Protein AF-A0A950SH28-F1 (afdb_monomer)

Structure (mmCIF, N/CA/C/O backbone):
data_AF-A0A950SH28-F1
#
_entry.id   AF-A0A950SH28-F1
#
loop_
_atom_site.group_PDB
_atom_site.id
_atom_site.type_symbol
_atom_site.label_atom_id
_atom_site.label_alt_id
_atom_site.label_comp_id
_atom_site.label_asym_id
_atom_site.label_entity_id
_atom_site.label_seq_id
_atom_site.pdbx_PDB_ins_code
_atom_site.Cartn_x
_atom_site.Cartn_y
_atom_site.Cartn_z
_atom_site.occupancy
_atom_site.B_iso_or_equiv
_atom_site.auth_seq_id
_atom_site.auth_comp_id
_atom_site.auth_asym_id
_atom_site.auth_atom_id
_atom_site.pdbx_PDB_model_num
ATOM 1 N N . MET A 1 1 ? -27.285 -2.737 15.376 1.00 58.03 1 MET A N 1
ATOM 2 C CA . MET A 1 1 ? -25.876 -2.370 15.100 1.00 58.03 1 MET A CA 1
ATOM 3 C C . MET A 1 1 ? -25.613 -0.993 15.692 1.00 58.03 1 MET A C 1
ATOM 5 O O . MET A 1 1 ? -26.408 -0.094 15.433 1.00 58.03 1 MET A O 1
ATOM 9 N N . ASN A 1 2 ? -24.592 -0.828 16.537 1.00 72.75 2 ASN A N 1
ATOM 10 C CA . ASN A 1 2 ? -24.314 0.460 17.180 1.00 72.75 2 ASN A CA 1
ATOM 11 C C . ASN A 1 2 ? -23.853 1.480 16.115 1.00 72.75 2 ASN A C 1
ATOM 13 O O . ASN A 1 2 ? -23.140 1.103 15.182 1.00 72.75 2 ASN A O 1
ATOM 17 N N . ARG A 1 3 ? -24.242 2.763 16.215 1.00 73.50 3 ARG A N 1
ATOM 18 C CA . ARG A 1 3 ? -23.854 3.793 15.216 1.00 73.50 3 ARG A CA 1
ATOM 19 C C . ARG A 1 3 ? -22.330 3.878 15.050 1.00 73.50 3 ARG A C 1
ATOM 21 O O . ARG A 1 3 ? -21.846 4.115 13.950 1.00 73.50 3 ARG A O 1
ATOM 28 N N . TYR A 1 4 ? -21.595 3.633 16.133 1.00 74.69 4 TYR A N 1
ATOM 29 C CA . TYR A 1 4 ? -20.135 3.616 16.160 1.00 74.69 4 TYR A CA 1
ATOM 30 C C . TYR A 1 4 ? -19.519 2.510 15.282 1.00 74.69 4 TYR A C 1
ATOM 32 O O . TYR A 1 4 ? -18.603 2.787 14.511 1.00 74.69 4 TYR A O 1
ATOM 40 N N . ASP A 1 5 ? -20.060 1.289 15.330 1.00 75.25 5 ASP A N 1
ATOM 41 C CA . ASP A 1 5 ? -19.543 0.147 14.557 1.00 75.25 5 ASP A CA 1
ATOM 42 C C . ASP A 1 5 ? -19.777 0.335 13.056 1.00 75.25 5 ASP A C 1
ATOM 44 O O . ASP A 1 5 ? -18.901 0.054 12.240 1.00 75.25 5 ASP A O 1
ATOM 48 N N . ARG A 1 6 ? -20.938 0.893 12.693 1.00 80.31 6 ARG A N 1
ATOM 49 C CA . ARG A 1 6 ? -21.252 1.240 11.302 1.00 80.31 6 ARG A CA 1
ATOM 50 C C . ARG A 1 6 ? -20.288 2.295 10.757 1.00 80.31 6 ARG A C 1
ATOM 52 O O . ARG A 1 6 ? -19.790 2.146 9.648 1.00 80.31 6 ARG A O 1
ATOM 59 N N . ASN A 1 7 ? -19.991 3.334 11.538 1.00 83.31 7 ASN A N 1
ATOM 60 C CA . ASN A 1 7 ? -19.037 4.366 11.128 1.00 83.31 7 ASN A CA 1
ATOM 61 C C . ASN A 1 7 ? -17.626 3.785 10.931 1.00 83.31 7 ASN A C 1
ATOM 63 O O . ASN A 1 7 ? -16.941 4.162 9.987 1.00 83.31 7 ASN A O 1
ATOM 67 N N . LEU A 1 8 ? -17.206 2.832 11.772 1.00 84.12 8 LEU A N 1
ATOM 68 C CA . LEU A 1 8 ? -15.925 2.136 11.608 1.00 84.12 8 LEU A CA 1
ATOM 69 C C . LEU A 1 8 ? -15.867 1.292 10.331 1.00 84.12 8 LEU A C 1
ATOM 71 O O . LEU A 1 8 ? -14.843 1.308 9.657 1.00 84.12 8 LEU A O 1
ATOM 75 N N . GLN A 1 9 ? -16.946 0.589 9.979 1.00 83.81 9 GLN A N 1
ATOM 76 C CA . GLN A 1 9 ? -17.021 -0.159 8.720 1.00 83.81 9 GLN A CA 1
ATOM 77 C C . GLN A 1 9 ? -16.959 0.761 7.500 1.00 83.81 9 GLN A C 1
ATOM 79 O O . GLN A 1 9 ? -16.246 0.456 6.551 1.00 83.81 9 GLN A O 1
ATOM 84 N N . ILE A 1 10 ? -17.657 1.900 7.536 1.00 87.38 10 ILE A N 1
ATOM 85 C CA . ILE A 1 10 ? -17.617 2.884 6.444 1.00 87.38 10 ILE A CA 1
ATOM 86 C C . ILE A 1 10 ? -16.192 3.414 6.260 1.00 87.38 10 ILE A C 1
ATOM 88 O O . ILE A 1 10 ? -15.697 3.442 5.139 1.00 87.38 10 ILE A O 1
ATOM 92 N N . ILE A 1 11 ? -15.511 3.776 7.353 1.00 88.00 11 ILE A N 1
ATOM 93 C CA . ILE A 1 11 ? -14.118 4.245 7.303 1.00 88.00 11 ILE A CA 1
ATOM 94 C C . ILE A 1 11 ? -13.194 3.144 6.772 1.00 88.00 11 ILE A C 1
ATOM 96 O O . ILE A 1 11 ? -12.353 3.418 5.923 1.00 88.00 11 ILE A O 1
ATOM 100 N N . TYR A 1 12 ? -13.364 1.903 7.231 1.00 88.81 12 TYR A N 1
ATOM 101 C CA . TYR A 1 12 ? -12.585 0.765 6.744 1.00 88.81 12 TYR A CA 1
ATOM 102 C C . TYR A 1 12 ? -12.725 0.585 5.232 1.00 88.81 12 TYR A C 1
ATOM 104 O O . TYR A 1 12 ? -11.722 0.496 4.531 1.00 88.81 12 TYR A O 1
ATOM 112 N N . VAL A 1 13 ? -13.962 0.565 4.727 1.00 88.81 13 VAL A N 1
ATOM 113 C CA . VAL A 1 13 ? -14.228 0.406 3.293 1.00 88.81 13 VAL A CA 1
ATOM 114 C C . VAL A 1 13 ? -13.681 1.597 2.511 1.00 88.81 13 VAL A C 1
ATOM 116 O O . VAL A 1 13 ? -13.080 1.389 1.466 1.00 88.81 13 VAL A O 1
ATOM 119 N N . ALA A 1 14 ? -13.822 2.826 3.014 1.00 90.69 14 ALA A N 1
ATOM 120 C CA . ALA A 1 14 ? -13.288 4.016 2.353 1.00 90.69 14 ALA A CA 1
ATOM 121 C C . ALA A 1 14 ? -11.758 3.957 2.188 1.00 90.69 14 ALA A C 1
ATOM 123 O O . ALA A 1 14 ? -11.260 4.205 1.093 1.00 90.69 14 ALA A O 1
ATOM 124 N N . ILE A 1 15 ? -11.031 3.569 3.241 1.00 90.69 15 ILE A N 1
ATOM 125 C CA . ILE A 1 15 ? -9.567 3.413 3.202 1.00 90.69 15 ILE A CA 1
ATOM 126 C C . ILE A 1 15 ? -9.166 2.213 2.328 1.00 90.69 15 ILE A C 1
ATOM 128 O O . ILE A 1 15 ? -8.198 2.264 1.582 1.00 90.69 15 ILE A O 1
ATOM 132 N N . LEU A 1 16 ? -9.915 1.111 2.361 1.00 90.50 16 LEU A N 1
ATOM 133 C CA . LEU A 1 16 ? -9.629 -0.013 1.471 1.00 90.50 16 LEU A CA 1
ATOM 134 C C . LEU A 1 16 ? -9.803 0.396 -0.003 1.00 90.50 16 LEU A C 1
ATOM 136 O O . LEU A 1 16 ? -8.951 0.103 -0.840 1.00 90.50 16 LEU A O 1
ATOM 140 N N . MET A 1 17 ? -10.877 1.124 -0.315 1.00 91.88 17 MET A N 1
ATOM 141 C CA . MET A 1 17 ? -11.147 1.635 -1.659 1.00 91.88 17 MET A CA 1
ATOM 142 C C . MET A 1 17 ? -10.103 2.659 -2.118 1.00 91.88 17 MET A C 1
ATOM 144 O O . MET A 1 17 ? -9.754 2.646 -3.297 1.00 91.88 17 MET A O 1
ATOM 148 N N . SER A 1 18 ? -9.557 3.502 -1.232 1.00 92.12 18 SER A N 1
ATOM 149 C CA . SER A 1 18 ? -8.479 4.432 -1.610 1.00 92.12 18 SER A CA 1
ATOM 150 C C . SER A 1 18 ? -7.241 3.683 -2.110 1.00 92.12 18 SER A C 1
ATOM 152 O O . SER A 1 18 ? -6.672 4.069 -3.129 1.00 92.12 18 SER A O 1
ATOM 154 N N . THR A 1 19 ? -6.891 2.544 -1.501 1.00 91.00 19 THR A N 1
ATOM 155 C CA . THR A 1 19 ? -5.778 1.713 -1.996 1.00 91.00 19 THR A CA 1
ATOM 156 C C . THR A 1 19 ? -6.035 1.142 -3.393 1.00 91.00 19 THR A C 1
ATOM 158 O O . THR A 1 19 ? -5.122 1.071 -4.208 1.00 91.00 19 THR A O 1
ATOM 161 N N . LEU A 1 20 ? -7.283 0.807 -3.732 1.00 91.19 20 LEU A N 1
ATOM 162 C CA . LEU A 1 20 ? -7.628 0.389 -5.095 1.00 91.19 20 LEU A CA 1
ATOM 163 C C . LEU A 1 20 ? -7.506 1.544 -6.093 1.00 91.19 20 LEU A C 1
ATOM 165 O O . LEU A 1 20 ? -7.022 1.344 -7.205 1.00 91.19 20 LEU A O 1
ATOM 169 N N . ILE A 1 21 ? -7.894 2.758 -5.694 1.00 91.88 21 ILE A N 1
ATOM 170 C CA . ILE A 1 21 ? -7.709 3.957 -6.523 1.00 91.88 21 ILE A CA 1
ATOM 171 C C . ILE A 1 21 ? -6.218 4.178 -6.799 1.00 91.88 21 ILE A C 1
ATOM 173 O O . ILE A 1 21 ? -5.853 4.464 -7.935 1.00 91.88 21 ILE A O 1
ATOM 177 N N . TYR A 1 22 ? -5.344 3.978 -5.810 1.00 91.06 22 TYR A N 1
ATOM 178 C CA . TYR A 1 22 ? -3.894 4.064 -6.011 1.00 91.06 22 TYR A CA 1
ATOM 179 C C . TYR A 1 22 ? -3.385 3.046 -7.032 1.00 91.06 22 TYR A C 1
ATOM 181 O O . TYR A 1 22 ? -2.571 3.411 -7.875 1.00 91.06 22 TYR A O 1
ATOM 189 N N . ALA A 1 23 ? -3.899 1.813 -7.022 1.00 88.06 23 ALA A N 1
ATOM 190 C CA . ALA A 1 23 ? -3.559 0.811 -8.033 1.00 88.06 23 ALA A CA 1
ATOM 191 C C . ALA A 1 23 ? -3.925 1.282 -9.451 1.00 88.06 23 ALA A C 1
ATOM 193 O O . ALA A 1 23 ? -3.123 1.170 -10.378 1.00 88.06 23 ALA A O 1
ATOM 194 N N . VAL A 1 24 ? -5.124 1.856 -9.607 1.00 90.06 24 VAL A N 1
ATOM 195 C CA . VAL A 1 24 ? -5.589 2.415 -10.885 1.00 90.06 24 VAL A CA 1
ATOM 196 C C . VAL A 1 24 ? -4.724 3.599 -11.311 1.00 90.06 24 VAL A C 1
ATOM 198 O O . VAL A 1 24 ? -4.358 3.682 -12.478 1.00 90.06 24 VAL A O 1
ATOM 201 N N . VAL A 1 25 ? -4.362 4.492 -10.386 1.00 88.50 25 VAL A N 1
ATOM 202 C CA . VAL A 1 25 ? -3.487 5.641 -10.669 1.00 88.50 25 VAL A CA 1
ATOM 203 C C . VAL A 1 25 ? -2.093 5.179 -11.082 1.00 88.50 25 VAL A C 1
ATOM 205 O O . VAL A 1 25 ? -1.590 5.649 -12.101 1.00 88.50 25 VAL A O 1
ATOM 208 N N . ALA A 1 26 ? -1.488 4.240 -10.348 1.00 87.56 26 ALA A N 1
ATOM 209 C CA . ALA A 1 26 ? -0.192 3.659 -10.690 1.00 87.56 26 ALA A CA 1
ATOM 210 C C . ALA A 1 26 ? -0.227 3.079 -12.106 1.00 87.56 26 ALA A C 1
ATOM 212 O O . ALA A 1 26 ? 0.582 3.457 -12.947 1.00 87.56 26 ALA A O 1
ATOM 213 N N . TRP A 1 27 ? -1.217 2.234 -12.402 1.00 86.44 27 TRP A N 1
ATOM 214 C CA . TRP A 1 27 ? -1.381 1.651 -13.729 1.00 86.44 27 TRP A CA 1
ATOM 215 C C . TRP A 1 27 ? -1.601 2.722 -14.806 1.00 86.44 27 TRP A C 1
ATOM 217 O O . TRP A 1 27 ? -0.844 2.790 -15.765 1.00 86.44 27 TRP A O 1
ATOM 227 N N . ALA A 1 28 ? -2.561 3.632 -14.638 1.00 86.94 28 ALA A N 1
ATOM 228 C CA . ALA A 1 28 ? -2.865 4.654 -15.639 1.00 86.94 28 ALA A CA 1
ATOM 229 C C . ALA A 1 28 ? -1.654 5.548 -15.959 1.00 86.94 28 ALA A C 1
ATOM 231 O O . ALA A 1 28 ? -1.436 5.894 -17.117 1.00 86.94 28 ALA A O 1
ATOM 232 N N . THR A 1 29 ? -0.841 5.880 -14.954 1.00 82.88 29 THR A N 1
ATOM 233 C CA . THR A 1 29 ? 0.327 6.762 -15.118 1.00 82.88 29 THR A CA 1
ATOM 234 C C . THR A 1 29 ? 1.577 6.056 -15.635 1.00 82.88 29 THR A C 1
ATOM 236 O O . THR A 1 29 ? 2.422 6.717 -16.231 1.00 82.88 29 THR A O 1
ATOM 239 N N . THR A 1 30 ? 1.697 4.737 -15.451 1.00 81.25 30 THR A N 1
ATOM 240 C CA . THR A 1 30 ? 2.942 3.995 -15.737 1.00 81.25 30 THR A CA 1
ATOM 241 C C . THR A 1 30 ? 2.751 2.740 -16.601 1.00 81.25 30 THR A C 1
ATOM 243 O O . THR A 1 30 ? 3.687 1.977 -16.812 1.00 81.25 30 THR A O 1
ATOM 246 N N . HIS A 1 31 ? 1.552 2.508 -17.155 1.00 74.62 31 HIS A N 1
ATOM 247 C CA . HIS A 1 31 ? 1.281 1.364 -18.042 1.00 74.62 31 HIS A CA 1
ATOM 248 C C . HIS A 1 31 ? 2.091 1.398 -19.345 1.00 74.62 31 HIS A C 1
ATOM 250 O O . HIS A 1 31 ? 2.347 0.350 -19.938 1.00 74.62 31 HIS A O 1
ATOM 256 N N . LEU A 1 32 ? 2.498 2.588 -19.792 1.00 67.00 32 LEU A N 1
ATOM 257 C CA . LEU A 1 32 ? 3.426 2.775 -20.903 1.00 67.00 32 LEU A CA 1
ATOM 258 C C . LEU A 1 32 ? 4.851 2.554 -20.385 1.00 67.00 32 LEU A C 1
ATOM 260 O O . LEU A 1 32 ? 5.611 3.500 -20.208 1.00 67.00 32 LEU A O 1
ATOM 264 N N . VAL A 1 33 ? 5.180 1.298 -20.080 1.00 62.19 33 VAL A N 1
ATOM 265 C CA . VAL A 1 33 ? 6.502 0.910 -19.573 1.00 62.19 33 VAL A CA 1
ATOM 266 C C . VAL A 1 33 ? 7.570 1.365 -20.562 1.00 62.19 33 VAL A C 1
ATOM 268 O O . VAL A 1 33 ? 7.503 1.056 -21.755 1.00 62.19 33 VAL A O 1
ATOM 271 N N . THR A 1 34 ? 8.565 2.093 -20.056 1.00 60.41 34 THR A N 1
ATOM 272 C CA . THR A 1 34 ? 9.709 2.536 -20.855 1.00 60.41 34 THR A CA 1
ATOM 273 C C . THR A 1 34 ? 10.458 1.296 -21.355 1.00 60.41 34 THR A C 1
ATOM 275 O O . THR A 1 34 ? 10.944 0.513 -20.533 1.00 60.41 34 THR A O 1
ATOM 278 N N . PRO A 1 35 ? 10.556 1.058 -22.674 1.00 56.31 35 PRO A N 1
ATOM 279 C CA . PRO A 1 35 ? 11.215 -0.135 -23.182 1.00 56.31 35 PRO A CA 1
ATOM 280 C C . PRO A 1 35 ? 12.696 -0.124 -22.779 1.00 56.31 35 PRO A C 1
ATOM 282 O O . PRO A 1 35 ? 13.419 0.818 -23.094 1.00 56.31 35 PRO A O 1
ATOM 285 N N . GLY A 1 36 ? 13.145 -1.174 -22.082 1.00 64.12 36 GLY A N 1
ATOM 286 C CA . GLY A 1 36 ? 14.564 -1.410 -21.785 1.00 64.12 36 GLY A CA 1
ATOM 287 C C . GLY A 1 36 ? 14.963 -1.469 -20.308 1.00 64.12 36 GLY A C 1
ATOM 288 O O . GLY A 1 36 ? 16.097 -1.852 -20.037 1.00 64.12 36 GLY A O 1
ATOM 289 N N . LYS A 1 37 ? 14.077 -1.154 -19.354 1.00 67.44 37 LYS A N 1
ATOM 290 C CA . LYS A 1 37 ? 14.346 -1.376 -17.921 1.00 67.44 37 LYS A CA 1
ATOM 291 C C . LYS A 1 37 ? 13.748 -2.693 -17.445 1.00 67.44 37 LYS A C 1
ATOM 293 O O . LYS A 1 37 ? 12.590 -2.999 -17.728 1.00 67.44 37 LYS A O 1
ATOM 298 N N . SER A 1 38 ? 14.548 -3.490 -16.742 1.00 76.56 38 SER A N 1
ATOM 299 C CA . SER A 1 38 ? 14.040 -4.670 -16.054 1.00 76.56 38 SER A CA 1
ATOM 300 C C . SER A 1 38 ? 13.550 -4.273 -14.659 1.00 76.56 38 SER A C 1
ATOM 302 O O . SER A 1 38 ? 14.165 -3.446 -13.990 1.00 76.56 38 SER A O 1
ATOM 304 N N . LEU A 1 39 ? 12.475 -4.908 -14.183 1.00 73.38 39 LEU A N 1
ATOM 305 C CA . LEU A 1 39 ? 11.974 -4.711 -12.814 1.00 73.38 39 LEU A CA 1
ATOM 306 C C . LEU A 1 39 ? 13.064 -4.982 -11.757 1.00 73.38 39 LEU A C 1
ATOM 308 O O . LEU A 1 39 ? 13.049 -4.397 -10.680 1.00 73.38 39 LEU A O 1
ATOM 312 N N . GLY A 1 40 ? 14.024 -5.861 -12.066 1.00 74.69 40 GLY A N 1
ATOM 313 C CA . GLY A 1 40 ? 15.167 -6.119 -11.194 1.00 74.69 40 GLY A CA 1
ATOM 314 C C . GLY A 1 40 ? 15.995 -4.859 -10.950 1.00 74.69 40 GLY A C 1
ATOM 315 O O . GLY A 1 40 ? 16.270 -4.538 -9.799 1.00 74.69 40 GLY A O 1
ATOM 316 N N . ASP A 1 41 ? 16.322 -4.114 -12.006 1.00 77.56 41 ASP A N 1
ATOM 317 C CA . ASP A 1 41 ? 17.152 -2.906 -11.910 1.00 77.56 41 ASP A CA 1
ATOM 318 C C . ASP A 1 41 ? 16.477 -1.817 -11.064 1.00 77.56 41 ASP A C 1
ATOM 320 O O . ASP A 1 41 ? 17.128 -1.132 -10.279 1.00 77.56 41 ASP A O 1
ATOM 324 N N . GLU A 1 42 ? 15.153 -1.702 -11.163 1.00 79.31 42 GLU A N 1
ATOM 325 C CA . GLU A 1 42 ? 14.365 -0.721 -10.411 1.00 79.31 42 GLU A CA 1
ATOM 326 C C . GLU A 1 42 ? 14.200 -1.085 -8.932 1.00 79.31 42 GLU A C 1
ATOM 328 O O . GLU A 1 42 ? 14.091 -0.192 -8.087 1.00 79.31 42 GLU A O 1
ATOM 333 N N . LEU A 1 43 ? 14.213 -2.382 -8.596 1.00 79.69 43 LEU A N 1
ATOM 334 C CA . LEU A 1 43 ? 14.191 -2.849 -7.207 1.00 79.69 43 LEU A CA 1
ATOM 335 C C . LEU A 1 43 ? 15.498 -2.553 -6.464 1.00 79.69 43 LEU A C 1
ATOM 337 O O . LEU A 1 43 ? 15.467 -2.377 -5.246 1.00 79.69 43 LEU A O 1
ATOM 341 N N . TYR A 1 44 ? 16.630 -2.522 -7.172 1.00 83.50 44 TYR A N 1
ATOM 342 C CA . TYR A 1 44 ? 17.936 -2.214 -6.582 1.00 83.50 44 TYR A CA 1
ATOM 343 C C . TYR A 1 44 ? 18.235 -0.713 -6.517 1.00 83.50 44 TYR A C 1
ATOM 345 O O . TYR A 1 44 ? 19.252 -0.319 -5.942 1.00 83.50 44 TYR A O 1
ATOM 353 N N . ASP A 1 45 ? 17.351 0.130 -7.053 1.00 85.00 45 ASP A N 1
ATOM 354 C CA . ASP A 1 45 ? 17.493 1.574 -6.943 1.00 8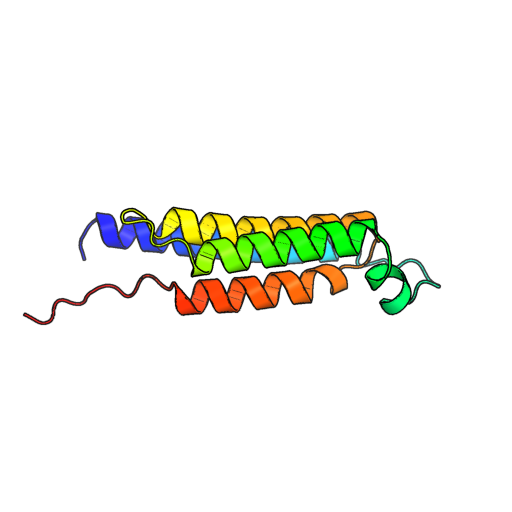5.00 45 ASP A CA 1
ATOM 355 C C . ASP A 1 45 ? 17.377 2.023 -5.468 1.00 85.00 45 ASP A C 1
ATOM 357 O O . ASP A 1 45 ? 16.432 1.638 -4.765 1.00 85.00 45 ASP A O 1
ATOM 361 N N . PRO A 1 46 ? 18.316 2.844 -4.960 1.00 84.75 46 PRO A N 1
ATOM 362 C CA . PRO A 1 46 ? 18.348 3.240 -3.553 1.00 84.75 46 PRO A CA 1
ATOM 363 C C . PRO A 1 46 ? 17.078 3.969 -3.099 1.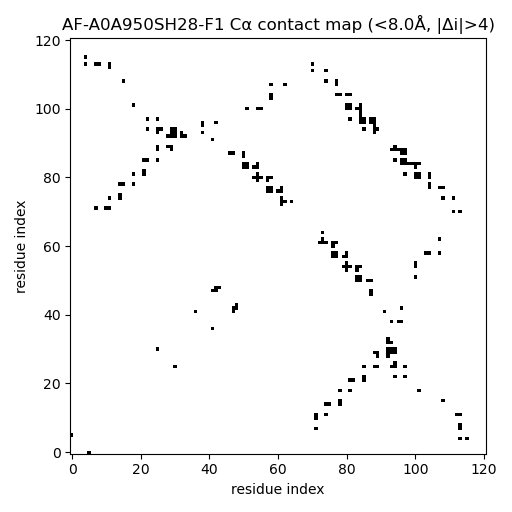00 84.75 46 PRO A C 1
ATOM 365 O O . PRO A 1 46 ? 16.708 3.868 -1.926 1.00 84.75 46 PRO A O 1
ATOM 368 N N . ILE A 1 47 ? 16.380 4.670 -4.001 1.00 85.56 47 ILE A N 1
ATOM 369 C CA . ILE A 1 47 ? 15.121 5.344 -3.672 1.00 85.56 47 ILE A CA 1
ATOM 370 C C . ILE A 1 47 ? 14.013 4.307 -3.485 1.00 85.56 47 ILE A C 1
ATOM 372 O O . ILE A 1 47 ? 13.292 4.358 -2.485 1.00 85.56 47 ILE A O 1
ATOM 376 N N . THR A 1 48 ? 13.909 3.331 -4.392 1.00 84.62 48 THR A N 1
ATOM 377 C CA . THR A 1 48 ? 12.942 2.228 -4.283 1.00 84.62 48 THR A CA 1
ATOM 378 C C . THR A 1 48 ? 13.152 1.445 -2.988 1.00 84.62 48 THR A C 1
ATOM 380 O O . THR A 1 48 ? 12.193 1.202 -2.256 1.00 84.62 48 THR A O 1
ATOM 383 N N . ILE A 1 49 ? 14.403 1.131 -2.636 1.00 87.50 49 ILE A N 1
ATOM 384 C CA . ILE A 1 49 ? 14.752 0.461 -1.373 1.00 87.50 49 ILE A CA 1
ATOM 385 C C . ILE A 1 49 ? 14.343 1.316 -0.163 1.00 87.50 49 ILE A C 1
ATOM 387 O O . ILE A 1 49 ? 13.769 0.803 0.804 1.00 87.50 49 ILE A O 1
ATOM 391 N N . GLY A 1 50 ? 14.592 2.628 -0.206 1.00 87.75 50 GLY A N 1
ATOM 392 C CA . GLY A 1 50 ? 14.163 3.566 0.834 1.00 87.75 50 GLY A CA 1
ATOM 393 C C . GLY A 1 50 ? 12.643 3.570 1.028 1.00 87.75 50 GLY A C 1
ATOM 394 O O . GLY A 1 50 ? 12.149 3.479 2.152 1.00 87.75 50 GLY A O 1
ATOM 395 N N . LEU A 1 51 ? 11.881 3.585 -0.064 1.00 88.31 51 LEU A N 1
ATOM 396 C CA . LEU A 1 51 ? 10.417 3.559 -0.020 1.00 88.31 51 LEU A CA 1
ATOM 397 C C . LEU A 1 51 ? 9.875 2.206 0.454 1.00 88.31 51 LEU A C 1
ATOM 399 O O . LEU A 1 51 ? 8.930 2.164 1.240 1.00 88.31 51 LEU A O 1
ATOM 403 N N . TYR A 1 52 ? 10.494 1.103 0.036 1.00 87.69 52 TYR A N 1
ATOM 404 C CA . TYR A 1 52 ? 10.114 -0.243 0.463 1.00 87.69 52 TYR A CA 1
ATOM 405 C C . TYR A 1 52 ? 10.429 -0.487 1.939 1.00 87.69 52 TYR A C 1
ATOM 407 O O . TYR A 1 52 ? 9.618 -1.076 2.653 1.00 87.69 52 TYR A O 1
ATOM 415 N N . SER A 1 53 ? 11.567 0.002 2.429 1.00 88.75 53 SER A N 1
ATOM 416 C CA . SER A 1 53 ? 11.903 -0.070 3.854 1.00 88.75 53 SER A CA 1
ATOM 417 C C . SER A 1 53 ? 10.963 0.793 4.702 1.00 88.75 53 SER A C 1
ATOM 419 O O . SER A 1 53 ? 10.508 0.337 5.753 1.00 88.75 53 SER A O 1
ATOM 421 N N . ALA A 1 54 ? 10.567 1.977 4.222 1.00 89.50 54 ALA A N 1
ATOM 422 C CA . ALA A 1 54 ? 9.537 2.795 4.862 1.00 89.50 54 ALA A CA 1
ATOM 423 C C . ALA A 1 54 ? 8.158 2.103 4.866 1.00 89.50 54 ALA A C 1
ATOM 425 O O . ALA A 1 54 ? 7.474 2.088 5.894 1.00 89.50 54 ALA A O 1
ATOM 426 N N . ALA A 1 55 ? 7.761 1.467 3.759 1.00 87.62 55 ALA A N 1
ATOM 427 C CA . ALA A 1 55 ? 6.525 0.688 3.670 1.00 87.62 55 ALA A CA 1
ATOM 428 C C . ALA A 1 55 ? 6.529 -0.511 4.637 1.00 87.62 55 ALA A C 1
ATOM 430 O O . ALA A 1 55 ? 5.569 -0.739 5.373 1.00 87.62 55 ALA A O 1
ATOM 431 N N . ALA A 1 56 ? 7.639 -1.249 4.708 1.00 88.12 56 ALA A N 1
ATOM 432 C CA . ALA A 1 56 ? 7.801 -2.349 5.652 1.00 88.12 56 ALA A CA 1
ATOM 433 C C . ALA A 1 56 ? 7.776 -1.858 7.110 1.00 88.12 56 ALA A C 1
ATOM 435 O O . ALA A 1 56 ? 7.115 -2.460 7.957 1.00 88.12 56 ALA A O 1
ATOM 436 N N . GLY A 1 57 ? 8.443 -0.738 7.405 1.00 88.75 57 GLY A N 1
ATOM 437 C CA . GLY A 1 57 ? 8.463 -0.125 8.733 1.00 88.75 57 GLY A CA 1
ATOM 438 C C . GLY A 1 57 ? 7.083 0.350 9.189 1.00 88.75 57 GLY A 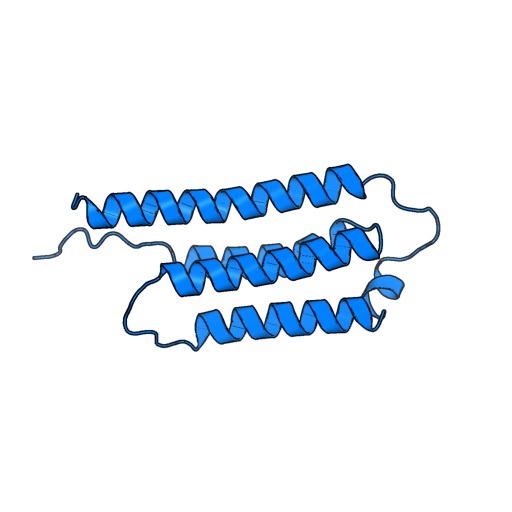C 1
ATOM 439 O O . GLY A 1 57 ? 6.686 0.088 10.324 1.00 88.75 57 GLY A O 1
ATOM 440 N N . THR A 1 58 ? 6.315 0.987 8.302 1.00 86.88 58 THR A N 1
ATOM 441 C CA . THR A 1 58 ? 4.937 1.425 8.590 1.00 86.88 58 THR A CA 1
ATOM 442 C C . THR A 1 58 ? 3.991 0.244 8.797 1.00 86.88 58 THR A C 1
ATOM 444 O O . THR A 1 58 ? 3.191 0.266 9.734 1.00 86.88 58 THR A O 1
ATOM 447 N N . PHE A 1 59 ? 4.132 -0.832 8.019 1.00 86.19 59 PHE A N 1
ATOM 448 C CA . PHE A 1 59 ? 3.392 -2.072 8.248 1.00 86.19 59 PHE A CA 1
ATOM 449 C C . PHE A 1 59 ? 3.735 -2.721 9.593 1.00 86.19 59 PHE A C 1
ATOM 451 O O . PHE A 1 59 ? 2.842 -3.066 10.370 1.00 86.19 59 PHE A O 1
ATOM 458 N N . LEU A 1 60 ? 5.024 -2.852 9.911 1.00 86.38 60 LEU A N 1
ATOM 459 C CA . LEU A 1 60 ? 5.475 -3.424 11.177 1.00 86.38 60 LEU A CA 1
ATOM 460 C C . LEU A 1 60 ? 4.980 -2.583 12.364 1.00 86.38 60 LEU A C 1
ATOM 462 O O . LEU A 1 60 ? 4.471 -3.128 13.345 1.00 86.38 60 LEU A O 1
ATOM 466 N N . ALA A 1 61 ? 5.037 -1.254 12.248 1.00 85.69 61 ALA A N 1
ATOM 467 C CA . ALA A 1 61 ? 4.466 -0.335 13.226 1.00 85.69 61 ALA A CA 1
ATOM 468 C C . ALA A 1 61 ? 2.951 -0.546 13.378 1.00 85.69 61 ALA A C 1
ATOM 470 O O . ALA A 1 61 ? 2.462 -0.640 14.505 1.00 85.69 61 ALA A O 1
ATOM 471 N N . ALA A 1 62 ? 2.210 -0.724 12.278 1.00 83.88 62 ALA A N 1
ATOM 472 C CA . ALA A 1 62 ? 0.777 -1.022 12.311 1.00 83.88 62 ALA A CA 1
ATOM 473 C C . ALA A 1 62 ? 0.458 -2.345 13.037 1.00 83.88 62 ALA A C 1
ATOM 475 O O . ALA A 1 62 ? -0.608 -2.477 13.652 1.00 83.88 62 ALA A O 1
ATOM 476 N N . LEU A 1 63 ? 1.362 -3.329 13.005 1.00 80.44 63 LEU A N 1
ATOM 477 C CA . LEU A 1 63 ? 1.215 -4.593 13.730 1.00 80.44 63 LEU A CA 1
ATOM 478 C C . LEU A 1 63 ? 1.577 -4.478 15.216 1.00 80.44 63 LEU A C 1
ATOM 480 O O . LEU A 1 63 ? 0.838 -4.993 16.058 1.00 80.44 63 LEU A O 1
ATOM 484 N N . ILE A 1 64 ? 2.680 -3.797 15.536 1.00 82.56 64 ILE A N 1
ATOM 485 C CA . ILE A 1 64 ? 3.237 -3.711 16.895 1.00 82.56 64 ILE A CA 1
ATOM 486 C C . ILE A 1 64 ? 2.479 -2.709 17.761 1.00 82.56 64 ILE A C 1
ATOM 488 O O . ILE A 1 64 ? 2.369 -2.911 18.974 1.00 82.56 64 ILE A O 1
ATOM 492 N N . ILE A 1 65 ? 1.943 -1.638 17.167 1.00 77.00 65 ILE A N 1
ATOM 493 C CA . ILE A 1 65 ? 1.226 -0.600 17.902 1.00 77.00 65 ILE A CA 1
ATOM 494 C C . ILE A 1 65 ? 0.021 -1.216 18.621 1.00 77.00 65 ILE A C 1
ATOM 496 O O . ILE A 1 65 ? -1.068 -1.416 18.080 1.00 77.00 65 ILE A O 1
ATOM 500 N N . ARG A 1 66 ? 0.215 -1.453 19.921 1.00 61.25 66 ARG A N 1
ATOM 501 C CA . ARG A 1 66 ? -0.838 -1.707 20.904 1.00 61.25 66 ARG A CA 1
ATOM 502 C C . ARG A 1 66 ? -1.491 -0.378 21.281 1.00 61.25 66 ARG A C 1
ATOM 504 O O . ARG A 1 66 ? -1.540 0.003 22.449 1.00 61.25 66 ARG A O 1
ATOM 511 N N . ALA A 1 67 ? -1.981 0.365 20.289 1.00 57.31 67 ALA A N 1
ATOM 512 C CA . ALA A 1 67 ? -2.762 1.563 20.556 1.00 57.31 67 ALA A CA 1
ATOM 513 C C . ALA A 1 67 ? -4.067 1.140 21.236 1.00 57.31 67 ALA A C 1
ATOM 515 O O . ALA A 1 67 ? -4.940 0.533 20.617 1.00 57.31 67 ALA A O 1
ATOM 516 N N . ARG A 1 68 ? -4.226 1.499 22.517 1.00 50.03 68 ARG A N 1
ATOM 517 C CA . ARG A 1 68 ? -5.468 1.275 23.280 1.00 50.03 68 ARG A CA 1
ATOM 518 C C . ARG A 1 68 ? -6.698 1.899 22.610 1.00 50.03 68 ARG A C 1
ATOM 520 O O . ARG A 1 68 ? -7.819 1.548 22.967 1.00 50.03 68 ARG A O 1
ATOM 527 N N . LYS A 1 69 ? -6.520 2.838 21.673 1.00 56.03 69 LYS A N 1
ATOM 528 C CA . LYS A 1 69 ? -7.614 3.520 20.985 1.00 56.03 69 LYS A CA 1
ATOM 529 C C . LYS A 1 69 ? -7.331 3.680 19.487 1.00 56.03 69 LYS A C 1
ATOM 531 O O . LYS A 1 69 ? -6.512 4.495 19.085 1.00 56.03 69 LYS A O 1
ATOM 536 N N . LYS A 1 70 ? -8.174 2.970 18.728 1.00 70.56 70 LYS A N 1
ATOM 537 C CA . LYS A 1 70 ? -8.621 3.166 17.336 1.00 70.56 70 LYS A CA 1
ATOM 538 C C . LYS A 1 70 ? -7.854 2.388 16.261 1.00 70.56 70 LYS A C 1
ATOM 540 O O . LYS A 1 70 ? -6.825 2.818 15.759 1.00 70.56 70 LYS A O 1
ATOM 545 N N . LEU A 1 71 ? -8.494 1.294 15.831 1.00 79.88 71 LEU A N 1
ATOM 546 C CA . LEU A 1 71 ? -8.270 0.559 14.576 1.00 79.88 71 LEU A CA 1
ATOM 547 C C . LEU A 1 71 ? -7.958 1.467 13.374 1.00 79.88 71 LEU A C 1
ATOM 549 O O . LEU A 1 71 ? -7.106 1.120 12.568 1.00 79.88 71 LEU A O 1
ATOM 553 N N . ILE A 1 72 ? -8.571 2.653 13.323 1.00 84.06 72 ILE A N 1
ATOM 554 C CA . ILE A 1 72 ? -8.348 3.675 12.292 1.00 84.06 72 ILE A CA 1
ATOM 555 C C . ILE A 1 72 ? -6.861 4.015 12.127 1.00 84.06 72 ILE A C 1
ATOM 557 O O . ILE A 1 72 ? -6.387 4.082 11.004 1.00 84.06 72 ILE A O 1
ATOM 561 N N . VAL A 1 73 ? -6.102 4.175 13.217 1.00 85.50 73 VAL A N 1
ATOM 562 C CA . VAL A 1 73 ? -4.669 4.523 13.131 1.00 85.50 73 VAL A CA 1
ATOM 563 C C . VAL A 1 73 ? -3.886 3.420 12.425 1.00 85.50 73 VAL A C 1
ATOM 565 O O . VAL A 1 73 ? -3.026 3.695 11.598 1.00 85.50 73 VAL A O 1
ATOM 568 N N . ARG A 1 74 ? -4.222 2.161 12.718 1.00 86.69 74 ARG A N 1
ATOM 569 C CA . ARG A 1 74 ? -3.571 1.005 12.100 1.00 86.69 74 ARG A CA 1
ATOM 570 C C . ARG A 1 74 ? -3.925 0.917 10.616 1.00 86.69 74 ARG A C 1
ATOM 572 O O . ARG A 1 74 ? -3.043 0.661 9.813 1.00 86.69 74 ARG A O 1
ATOM 579 N N . TRP A 1 75 ? -5.178 1.188 10.249 1.00 89.06 75 TRP A N 1
ATOM 580 C CA . TRP A 1 75 ? -5.611 1.256 8.848 1.00 89.06 75 TRP A CA 1
ATOM 581 C C . TRP A 1 75 ? -4.901 2.367 8.069 1.00 89.06 75 TRP A C 1
ATOM 583 O O . TRP A 1 75 ? -4.406 2.108 6.980 1.00 89.06 75 TRP A O 1
ATOM 593 N N . VAL A 1 76 ? -4.768 3.561 8.652 1.00 89.06 76 VAL A N 1
ATOM 594 C CA . VAL A 1 76 ? -4.036 4.681 8.035 1.00 89.06 76 VAL A CA 1
ATOM 595 C C . VAL A 1 76 ? -2.550 4.351 7.858 1.00 89.06 76 VAL A C 1
ATOM 597 O O . VAL A 1 76 ? -1.951 4.722 6.858 1.00 89.06 76 VAL A O 1
ATOM 600 N N . MET A 1 77 ? -1.935 3.613 8.786 1.00 89.94 77 MET A N 1
ATOM 601 C CA . MET A 1 77 ? -0.545 3.165 8.621 1.00 89.94 77 MET A CA 1
ATOM 602 C C . MET A 1 77 ? -0.377 2.145 7.490 1.00 89.94 77 MET A C 1
ATOM 604 O O . MET A 1 77 ? 0.620 2.195 6.775 1.00 89.94 77 MET A O 1
ATOM 608 N N . LEU A 1 78 ? -1.347 1.245 7.301 1.00 89.75 78 LEU A N 1
ATOM 609 C CA . LEU A 1 78 ? -1.355 0.327 6.157 1.00 89.75 78 LEU A CA 1
ATOM 610 C C . LEU A 1 78 ? -1.532 1.084 4.836 1.00 89.75 78 LEU A C 1
ATOM 612 O O . LEU A 1 78 ? -0.836 0.801 3.864 1.00 89.75 78 LEU A O 1
ATOM 616 N N . GLU A 1 79 ? -2.421 2.077 4.815 1.00 91.81 79 GLU A N 1
ATOM 617 C CA . GLU A 1 79 ? -2.607 2.973 3.672 1.00 91.81 79 GLU A CA 1
ATOM 618 C C . GLU A 1 79 ? -1.327 3.760 3.354 1.00 91.81 79 GLU A C 1
ATOM 620 O O . GLU A 1 79 ? -0.930 3.839 2.193 1.00 91.81 79 GLU A O 1
ATOM 625 N N . ALA A 1 80 ? -0.622 4.268 4.368 1.00 89.88 80 ALA A N 1
ATOM 626 C CA . ALA A 1 80 ? 0.659 4.948 4.185 1.00 89.88 80 ALA A CA 1
ATOM 627 C C . ALA A 1 80 ? 1.711 4.042 3.518 1.00 89.88 80 ALA A C 1
ATOM 629 O O . ALA A 1 80 ? 2.436 4.497 2.635 1.00 89.88 80 ALA A O 1
ATOM 630 N N . GLY A 1 81 ? 1.747 2.750 3.866 1.00 89.12 81 GLY A N 1
ATOM 631 C CA . GLY A 1 81 ? 2.600 1.767 3.191 1.00 89.12 81 GLY A CA 1
ATO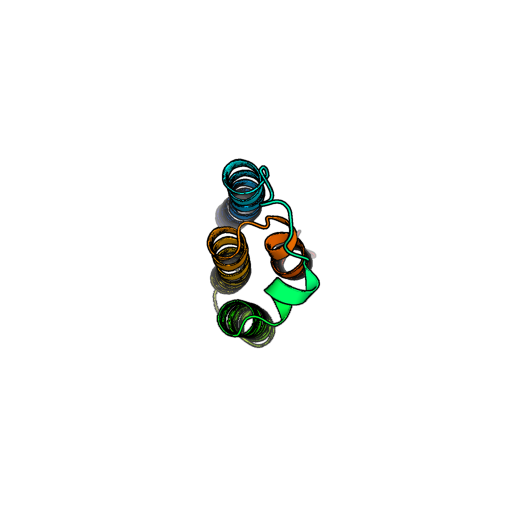M 632 C C . GLY A 1 81 ? 2.266 1.606 1.702 1.00 89.12 81 GLY A C 1
ATOM 633 O O . GLY A 1 81 ? 3.172 1.566 0.867 1.00 89.12 81 GLY A O 1
ATOM 634 N N . CYS A 1 82 ? 0.976 1.602 1.343 1.00 91.00 82 CYS A N 1
ATOM 635 C CA . CYS A 1 82 ? 0.545 1.636 -0.059 1.00 91.00 82 CYS A CA 1
ATOM 636 C C . CYS A 1 82 ? 1.006 2.910 -0.775 1.00 91.00 82 CYS A C 1
ATOM 638 O O . CYS A 1 82 ? 1.438 2.833 -1.922 1.00 91.00 82 CYS A O 1
ATOM 640 N N . ILE A 1 83 ? 0.932 4.073 -0.121 1.00 92.12 83 ILE A N 1
ATOM 641 C CA . ILE A 1 83 ? 1.375 5.345 -0.711 1.00 92.12 83 ILE A CA 1
ATOM 642 C C . ILE A 1 83 ? 2.875 5.299 -1.023 1.00 92.12 83 ILE A C 1
ATOM 644 O O . ILE A 1 83 ? 3.273 5.715 -2.106 1.00 92.12 83 ILE A O 1
ATOM 648 N N . CYS A 1 84 ? 3.707 4.730 -0.145 1.00 91.06 84 CYS A N 1
ATOM 649 C CA . CYS A 1 84 ? 5.131 4.532 -0.439 1.00 91.06 84 CYS A CA 1
ATOM 650 C C . CYS A 1 84 ? 5.348 3.684 -1.706 1.00 91.06 84 CYS A C 1
ATOM 652 O O . CYS A 1 84 ? 6.179 4.035 -2.542 1.00 91.06 84 CYS A O 1
ATOM 654 N N . GLY A 1 85 ? 4.569 2.611 -1.881 1.00 87.94 85 GLY A N 1
ATOM 655 C CA . GLY A 1 85 ? 4.592 1.796 -3.100 1.00 87.94 85 GLY A CA 1
ATOM 656 C C . GLY A 1 85 ? 4.115 2.542 -4.347 1.00 87.94 85 GLY A C 1
ATOM 657 O O . GLY A 1 85 ? 4.686 2.371 -5.420 1.00 87.94 85 GLY A O 1
ATOM 658 N N . LEU A 1 86 ? 3.098 3.400 -4.210 1.00 90.44 86 LEU A N 1
ATOM 659 C CA . LEU A 1 86 ? 2.590 4.235 -5.302 1.00 90.44 86 LEU A CA 1
ATOM 660 C C . LEU A 1 86 ? 3.651 5.240 -5.754 1.00 90.44 86 LEU A C 1
ATOM 662 O O . LEU A 1 86 ? 3.896 5.380 -6.948 1.00 90.44 86 LEU A O 1
ATOM 666 N N . VAL A 1 87 ? 4.305 5.909 -4.802 1.00 89.38 87 VAL A N 1
ATOM 667 C CA . VAL A 1 87 ? 5.396 6.846 -5.089 1.00 89.38 87 VAL A CA 1
ATOM 668 C C . VAL A 1 87 ? 6.542 6.121 -5.794 1.00 89.38 87 VAL A C 1
ATOM 670 O O . VAL A 1 87 ? 7.031 6.621 -6.802 1.00 89.38 87 VAL A O 1
ATOM 673 N N . ALA A 1 88 ? 6.919 4.923 -5.334 1.00 87.56 88 ALA A N 1
ATOM 674 C CA . ALA A 1 88 ? 7.960 4.125 -5.984 1.00 87.56 88 ALA A CA 1
ATOM 675 C C . ALA A 1 88 ? 7.591 3.787 -7.438 1.00 87.56 88 ALA A C 1
ATOM 677 O O . ALA A 1 88 ? 8.400 4.000 -8.340 1.00 87.56 88 ALA A O 1
ATOM 678 N N . ALA A 1 89 ? 6.351 3.345 -7.670 1.00 87.00 89 ALA A N 1
ATOM 679 C CA . ALA A 1 89 ? 5.845 3.055 -9.007 1.00 87.00 89 ALA A CA 1
ATOM 680 C C . ALA A 1 89 ? 5.898 4.286 -9.925 1.00 87.00 89 ALA A C 1
ATOM 682 O O . ALA A 1 89 ? 6.384 4.194 -11.047 1.00 87.00 89 ALA A O 1
ATOM 683 N N . MET A 1 90 ? 5.467 5.454 -9.439 1.00 88.06 90 MET A N 1
ATOM 684 C CA . MET A 1 90 ? 5.490 6.697 -10.220 1.00 88.06 90 MET A CA 1
ATOM 685 C C . MET A 1 90 ? 6.908 7.201 -10.511 1.00 88.06 90 MET A C 1
ATOM 687 O O . MET A 1 90 ? 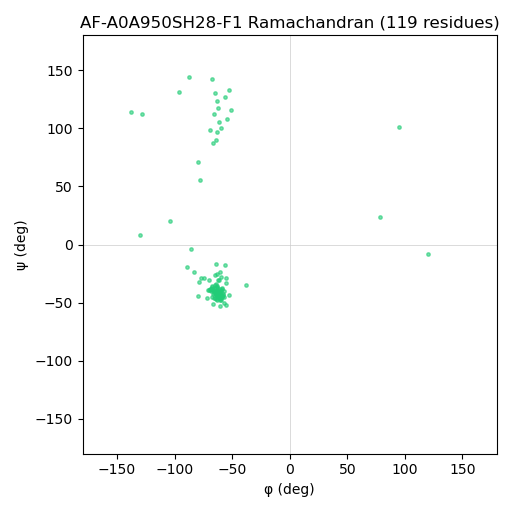7.144 7.746 -11.584 1.00 88.06 90 MET A O 1
ATOM 691 N N . MET A 1 91 ? 7.846 7.037 -9.574 1.00 86.25 91 MET A N 1
ATOM 692 C CA . MET A 1 91 ? 9.230 7.485 -9.756 1.00 86.25 91 MET A CA 1
ATOM 693 C C . MET A 1 91 ? 9.997 6.631 -10.764 1.00 86.25 91 MET A C 1
ATOM 695 O O . MET A 1 91 ? 10.781 7.174 -11.540 1.00 86.25 91 MET A O 1
ATOM 699 N N . GLN A 1 92 ? 9.777 5.316 -10.755 1.00 84.19 92 GLN A N 1
ATOM 700 C CA . GLN A 1 92 ? 10.465 4.402 -11.671 1.00 84.19 92 GLN A CA 1
ATOM 701 C C . GLN A 1 92 ? 9.724 4.213 -12.996 1.00 84.19 92 GLN A C 1
ATOM 703 O O . GLN A 1 92 ? 10.340 3.852 -13.995 1.00 84.19 92 GLN A O 1
ATOM 708 N N . GLY A 1 93 ? 8.427 4.525 -13.036 1.00 83.56 93 GLY A N 1
ATOM 709 C CA . GLY A 1 93 ? 7.607 4.322 -14.224 1.00 83.56 93 GLY A CA 1
ATOM 710 C C . GLY A 1 93 ? 7.176 2.866 -14.417 1.00 83.56 93 GLY A C 1
ATOM 711 O O . GLY A 1 93 ? 6.854 2.490 -15.541 1.00 83.56 93 GLY A O 1
ATOM 712 N N . ASP A 1 94 ? 7.136 2.068 -13.344 1.00 85.44 94 ASP A N 1
ATOM 713 C CA . ASP A 1 94 ? 6.635 0.690 -13.364 1.00 85.44 94 ASP A CA 1
ATOM 714 C C . ASP A 1 94 ? 5.585 0.467 -12.262 1.00 85.44 94 ASP A C 1
ATOM 716 O O . ASP A 1 94 ? 5.867 0.434 -11.059 1.00 85.44 94 ASP A O 1
ATOM 720 N N . TRP A 1 95 ? 4.338 0.257 -12.685 1.00 85.25 95 TRP A N 1
ATOM 721 C CA . TRP A 1 95 ? 3.203 -0.038 -11.810 1.00 85.25 95 TRP A CA 1
ATOM 722 C C . TRP A 1 95 ? 3.395 -1.320 -10.992 1.00 85.25 95 TRP A C 1
ATOM 724 O O . TRP A 1 95 ? 2.776 -1.475 -9.938 1.00 85.25 95 TRP A O 1
ATOM 734 N N . ARG A 1 96 ? 4.238 -2.256 -11.439 1.00 87.19 96 ARG A N 1
ATOM 735 C CA . ARG A 1 96 ? 4.457 -3.541 -10.760 1.00 87.19 96 ARG A CA 1
ATOM 736 C C . ARG A 1 96 ? 5.086 -3.354 -9.383 1.00 87.19 96 ARG A C 1
ATOM 738 O O . ARG A 1 96 ? 4.821 -4.157 -8.487 1.00 87.19 96 ARG A O 1
ATOM 745 N N . LEU A 1 97 ? 5.827 -2.262 -9.175 1.00 87.06 97 LEU A N 1
ATOM 746 C CA . LEU A 1 97 ? 6.375 -1.875 -7.872 1.00 87.06 97 LEU A CA 1
ATOM 747 C C . LEU A 1 97 ? 5.290 -1.557 -6.834 1.00 87.06 97 LEU A C 1
ATOM 749 O O . LEU A 1 97 ? 5.571 -1.563 -5.637 1.00 87.06 97 LEU A O 1
ATOM 753 N N . TYR A 1 98 ? 4.047 -1.321 -7.253 1.00 90.62 98 TYR A N 1
ATOM 754 C CA . TYR A 1 98 ? 2.924 -1.131 -6.341 1.00 90.62 98 TYR A CA 1
ATOM 755 C C . TYR A 1 98 ? 2.404 -2.454 -5.753 1.00 90.62 98 TYR A C 1
ATOM 757 O O . TYR A 1 98 ? 1.897 -2.478 -4.630 1.00 90.62 98 TYR A O 1
ATOM 765 N N . ILE A 1 99 ? 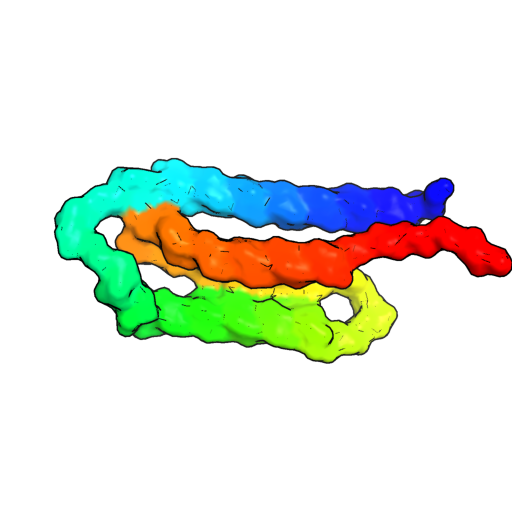2.544 -3.570 -6.482 1.00 88.25 99 ILE A N 1
ATOM 766 C CA . ILE A 1 99 ? 1.892 -4.849 -6.153 1.00 88.25 99 ILE A CA 1
ATOM 767 C C . ILE A 1 99 ? 2.327 -5.363 -4.780 1.00 88.25 99 ILE A C 1
ATOM 769 O O . ILE A 1 99 ? 1.482 -5.760 -3.979 1.00 88.25 99 ILE A O 1
ATOM 773 N N . ALA A 1 100 ? 3.632 -5.371 -4.502 1.00 87.88 100 ALA A N 1
ATOM 774 C CA . ALA A 1 100 ? 4.155 -5.938 -3.262 1.00 87.88 100 ALA A CA 1
ATOM 775 C C . ALA A 1 100 ? 3.723 -5.133 -2.015 1.00 87.88 100 ALA A C 1
ATOM 777 O O . ALA A 1 100 ? 3.139 -5.736 -1.108 1.00 87.88 100 ALA A O 1
ATOM 77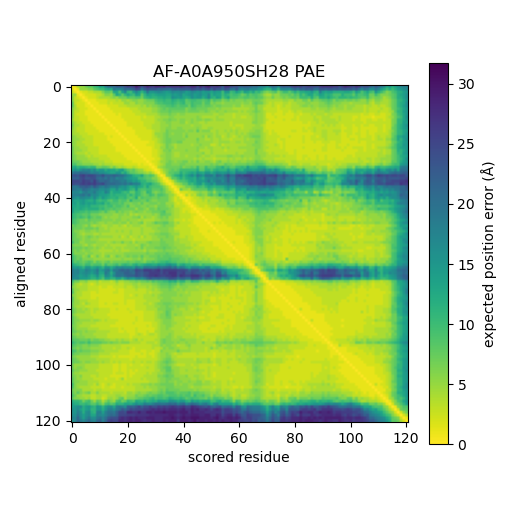8 N N . PRO A 1 101 ? 3.90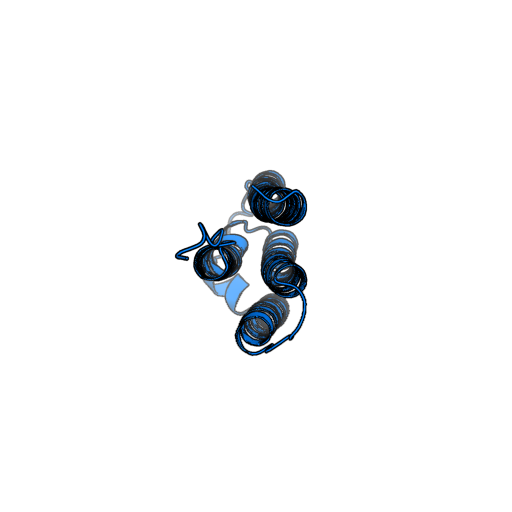1 -3.796 -1.963 1.00 89.38 101 PRO A N 1
ATOM 779 C CA . PRO A 1 101 ? 3.370 -2.972 -0.874 1.00 89.38 101 PRO A CA 1
ATOM 780 C C . PRO A 1 101 ? 1.850 -3.097 -0.704 1.00 89.38 101 PRO A C 1
ATOM 782 O O . PRO A 1 101 ? 1.358 -3.192 0.420 1.00 89.38 101 PRO A O 1
ATOM 785 N N . TRP A 1 102 ? 1.103 -3.161 -1.809 1.00 90.75 102 TRP A N 1
ATOM 786 C CA . TRP A 1 102 ? -0.352 -3.296 -1.780 1.00 90.75 102 TRP A CA 1
ATOM 787 C C . TRP A 1 102 ? -0.826 -4.646 -1.238 1.00 90.75 102 TRP A C 1
ATOM 789 O O . TRP A 1 102 ? -1.700 -4.692 -0.371 1.00 90.75 102 TRP A O 1
ATOM 799 N N . ALA A 1 103 ? -0.223 -5.750 -1.685 1.00 89.88 103 ALA A N 1
ATOM 800 C CA . ALA A 1 103 ? -0.532 -7.087 -1.183 1.00 89.88 103 ALA A CA 1
ATOM 801 C C . ALA A 1 103 ? -0.275 -7.188 0.328 1.00 89.88 103 ALA A C 1
ATOM 803 O O . ALA A 1 103 ? -1.073 -7.753 1.077 1.00 89.88 103 ALA A O 1
ATOM 804 N N . LEU A 1 104 ? 0.815 -6.580 0.791 1.00 89.19 104 LEU A N 1
ATOM 805 C CA . LEU A 1 104 ? 1.185 -6.544 2.198 1.00 89.19 104 LEU A CA 1
ATOM 806 C C . LEU A 1 104 ? 0.180 -5.719 3.024 1.00 89.19 104 LEU A C 1
ATOM 808 O O . LEU A 1 104 ? -0.285 -6.173 4.074 1.00 89.19 104 LEU A O 1
ATOM 812 N N . ALA A 1 105 ? -0.257 -4.567 2.513 1.00 87.56 105 ALA A N 1
ATOM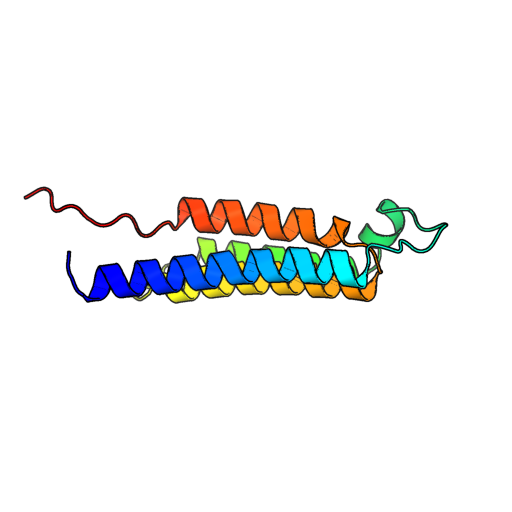 813 C CA . ALA A 1 105 ? -1.321 -3.783 3.133 1.00 87.56 105 ALA A CA 1
ATOM 814 C C . ALA A 1 105 ? -2.661 -4.539 3.177 1.00 87.56 105 ALA A C 1
ATOM 816 O O . ALA A 1 105 ? -3.316 -4.534 4.220 1.00 87.56 105 ALA A O 1
ATOM 817 N N . LEU A 1 106 ? -3.047 -5.241 2.103 1.00 88.94 106 LEU A N 1
ATOM 818 C CA . LEU A 1 106 ? -4.263 -6.064 2.048 1.00 88.94 106 LEU A CA 1
ATOM 819 C C . LEU A 1 106 ? -4.290 -7.133 3.141 1.00 88.94 106 LEU A C 1
ATOM 821 O O . LEU A 1 106 ? -5.300 -7.282 3.830 1.00 88.94 106 LEU A O 1
ATOM 825 N N . VAL A 1 107 ? -3.175 -7.840 3.348 1.00 88.81 107 VAL A N 1
ATOM 826 C CA . VAL A 1 107 ? -3.047 -8.816 4.443 1.00 88.81 107 VAL A CA 1
ATOM 827 C C . VAL A 1 107 ? -3.294 -8.139 5.795 1.00 88.81 107 VAL A C 1
ATOM 829 O O . VAL A 1 107 ? -4.044 -8.659 6.627 1.00 88.81 107 VAL A O 1
ATOM 832 N N . GLY A 1 108 ? -2.737 -6.941 5.996 1.00 85.38 108 GLY A N 1
ATOM 833 C CA . GLY A 1 108 ? -2.997 -6.122 7.179 1.00 85.38 108 GLY A CA 1
ATOM 834 C C . GLY A 1 108 ? -4.472 -5.734 7.328 1.00 85.38 108 GLY A C 1
ATOM 835 O O . GLY A 1 108 ? -5.040 -5.876 8.413 1.00 85.38 108 GLY A O 1
ATOM 836 N N . PHE A 1 109 ? -5.123 -5.292 6.250 1.00 86.50 109 PHE A N 1
ATOM 837 C CA . PHE A 1 109 ? -6.535 -4.903 6.257 1.00 86.50 109 PHE A CA 1
ATOM 838 C C . PHE A 1 109 ? -7.456 -6.080 6.567 1.00 86.50 109 PHE A C 1
ATOM 840 O O . PHE A 1 109 ? -8.414 -5.906 7.321 1.00 86.50 109 PHE A O 1
ATOM 847 N N . ILE A 1 110 ? -7.176 -7.272 6.037 1.00 87.25 110 ILE A N 1
ATOM 848 C CA . ILE A 1 110 ? -7.944 -8.490 6.327 1.00 87.25 110 ILE A CA 1
ATOM 849 C C . ILE A 1 110 ? -7.769 -8.882 7.798 1.00 87.25 110 ILE A C 1
ATOM 851 O O . ILE A 1 110 ? -8.751 -9.132 8.503 1.00 87.25 110 ILE A O 1
ATOM 855 N N . GLY A 1 111 ? -6.529 -8.874 8.300 1.00 82.81 111 GLY A N 1
ATOM 856 C CA . GLY A 1 111 ? -6.234 -9.180 9.702 1.00 82.81 111 GLY A CA 1
ATOM 857 C C . GLY A 1 111 ? -6.878 -8.196 10.686 1.00 82.81 111 GLY A C 1
ATOM 858 O O . GLY A 1 111 ? -7.252 -8.578 11.797 1.00 82.81 111 GLY A O 1
ATOM 859 N N . LEU A 1 112 ? -7.052 -6.942 10.262 1.00 82.56 112 LEU A N 1
ATOM 860 C CA . LEU A 1 112 ? -7.641 -5.852 11.041 1.00 82.56 112 LEU A CA 1
ATOM 861 C C . LEU A 1 112 ? -9.071 -5.510 10.630 1.00 82.56 112 LEU A C 1
ATOM 863 O O . LEU A 1 112 ? -9.543 -4.412 10.945 1.00 82.56 112 LEU A O 1
ATOM 867 N N . TYR A 1 113 ? -9.765 -6.427 9.955 1.00 81.38 113 TYR A N 1
ATOM 868 C CA . TYR A 1 113 ? -11.172 -6.248 9.635 1.00 81.38 113 TYR A CA 1
ATOM 869 C C . TYR A 1 113 ? -11.950 -5.925 10.921 1.00 81.38 113 TYR A C 1
ATOM 871 O O . TYR A 1 113 ? -11.748 -6.609 11.937 1.00 81.38 113 TYR A O 1
ATOM 879 N N . PRO A 1 114 ? -12.829 -4.902 10.926 1.00 73.38 114 PRO A N 1
ATOM 880 C CA . PRO A 1 114 ? -13.659 -4.599 12.079 1.00 73.38 114 PRO A CA 1
ATOM 881 C C . PRO A 1 114 ? -14.650 -5.750 12.282 1.00 73.38 114 PRO A C 1
ATOM 883 O O . PRO A 1 114 ? -15.770 -5.737 11.774 1.00 73.38 114 PRO A O 1
ATOM 886 N N . ARG A 1 115 ? -14.224 -6.778 13.028 1.00 67.38 115 ARG A N 1
ATOM 887 C CA . ARG A 1 115 ? -15.087 -7.860 13.495 1.00 67.38 115 ARG A CA 1
ATOM 888 C C . ARG A 1 115 ? -16.106 -7.218 14.419 1.00 67.38 115 ARG A C 1
ATOM 890 O O . ARG A 1 115 ? -15.813 -6.940 15.582 1.00 67.38 115 ARG A O 1
ATOM 897 N N . VAL A 1 116 ? -17.280 -6.920 13.875 1.00 55.19 116 VAL A N 1
ATOM 898 C CA . VAL A 1 116 ? -18.439 -6.508 14.658 1.00 55.19 116 VAL A CA 1
ATOM 899 C C . VAL A 1 116 ? -18.591 -7.566 15.742 1.00 55.19 116 VAL A C 1
ATOM 901 O O . VAL A 1 116 ? -18.797 -8.737 15.424 1.00 55.19 116 VAL A O 1
ATOM 904 N N . ARG A 1 117 ? -18.437 -7.190 17.018 1.00 52.44 117 ARG A N 1
ATOM 905 C CA . ARG A 1 117 ? -18.899 -8.051 18.108 1.00 52.44 117 ARG A CA 1
ATOM 906 C C . ARG A 1 117 ? -20.411 -8.135 17.944 1.00 52.44 117 ARG A C 1
ATOM 908 O O . ARG A 1 117 ? -21.140 -7.295 18.464 1.00 52.44 117 ARG A O 1
ATOM 915 N N . MET A 1 118 ? -20.889 -9.116 17.186 1.00 44.81 118 MET A N 1
ATOM 916 C CA . MET A 1 118 ? -22.223 -9.643 17.418 1.00 44.81 118 MET A CA 1
ATOM 917 C C . MET A 1 118 ? -22.155 -10.186 18.836 1.00 44.81 118 MET A C 1
ATOM 919 O O . MET A 1 118 ? -21.405 -11.121 19.098 1.00 44.81 118 MET A O 1
ATOM 923 N N . GLY A 1 119 ? -22.762 -9.458 19.771 1.00 44.31 119 GLY A N 1
ATOM 924 C CA . GLY A 1 119 ? -22.633 -9.737 21.189 1.00 44.31 119 GLY A CA 1
ATOM 925 C C . GLY A 1 119 ? -23.020 -11.179 21.474 1.00 44.31 119 GLY A C 1
ATOM 926 O O . GLY A 1 119 ? -24.198 -11.515 21.446 1.00 44.31 119 GLY A O 1
ATOM 927 N N . THR A 1 120 ? -22.035 -12.012 21.784 1.00 41.28 120 THR A N 1
ATOM 928 C CA . THR A 1 120 ? -22.253 -13.122 22.698 1.00 41.28 120 THR A CA 1
ATOM 929 C C . THR A 1 120 ? -22.461 -12.479 24.062 1.00 41.28 120 THR A C 1
ATOM 931 O O . THR A 1 120 ? -21.509 -11.985 24.674 1.00 41.28 120 THR A O 1
ATOM 934 N N . ARG A 1 121 ? -23.737 -12.351 24.435 1.00 40.12 121 ARG A N 1
ATOM 935 C CA . ARG A 1 121 ? -24.130 -12.352 25.843 1.00 40.12 121 ARG A CA 1
ATOM 936 C C . ARG A 1 121 ? -23.636 -13.638 26.490 1.00 40.12 121 ARG A C 1
ATOM 938 O O . ARG A 1 121 ? -23.624 -14.662 25.771 1.00 40.12 121 ARG A O 1
#

Mean predicted aligned error: 7.13 Å

Radius of gyration: 16.51 Å; Cα contacts (8 Å, |Δi|>4): 127; chains: 1; bounding box: 44×21×49 Å

Nearest PDB structures (foldseek):
  6q58-assembly1_A  TM=3.583E-01  e=5.992E+00  Streptomyces lividans 1326
  5f3p-assembly1_A  TM=3.281E-01  e=4.196E+00  Entamoeba histolytica

Foldseek 3Di:
DDPVLVVLQVLLVVLLVVLVVLLVVLCVQQVVPDPDDDPVVLCPPPLLVVLQVQLVVLQVCLVPPPPVDDLSSSSVSLSSSLVSQSVSSNVNSHSVSSVVSSVSSVVSSVVSPSPPCPDPD

pLDDT: mean 81.25, std 12.05, range [40.12, 92.12]

Solvent-accessible surface area (backbone atoms only — not comparable to full-atom values): 6651 Å² total; per-residue (Å²): 132,60,73,67,59,54,52,50,50,51,51,51,51,54,55,54,50,50,56,53,49,46,52,51,50,27,36,74,76,14,66,78,56,66,90,87,72,53,75,67,64,55,57,70,33,69,65,39,43,51,31,50,51,50,20,52,49,32,40,50,46,39,69,67,58,80,64,93,74,57,72,62,61,37,52,52,27,27,49,50,13,31,50,31,15,38,52,40,7,64,74,74,32,38,34,70,55,26,50,61,35,40,54,54,28,50,54,50,49,63,76,62,51,85,74,73,77,74,76,81,123

Secondary structure (DSSP, 8-state):
--HHHHHHHHHHHHHHHHHHHHHHHHHHHH-SPPTT--HHHHHTSHHHHHHHHHHHHHHHHHHH---SS-HHHHHHHHHHHHHHHHHHHHHHT-GGGGHHHHHHHHHHHHHT---------

Sequence (121 aa):
MNRYDRNLQIIYVAILMSTLIYAVVAWATTHLVTPGKSLGDELYDPITIGLYSAAAGTFLAALIIRARKKLIVRWVMLEAGCICGLVAAMMQGDWRLYIAPWALALVGFIGLYPRVRMGTR